Protein AF-A0A8I1WLP0-F1 (afdb_monomer)

Secondary structure (DSSP, 8-state):
--S-EE--HHHHHHHHHHTTTT--EEEEEE-SB-TT---TTSSEEE-TTS-EEE--SSTTS---SSTTT-TTEEEEEES-BTTPPPB-TTS-BGGGSS--

Foldseek 3Di:
DDFFDWDDPVVVVVLCVVCPPFADEEAEEAPLAAFPDDDLLFQWEAGPVRTIGGNDPHQQDFHNQDPPPRGNYGYYYYDDNPVNFDADPVGHTPVVPPPD

Solvent-accessible surface area (backbone atoms only — not comparable to full-atom values): 6002 Å² total; per-residue (Å²): 131,84,94,70,45,75,55,53,72,66,56,51,51,50,40,50,59,74,30,60,87,58,57,81,47,76,47,84,48,61,66,54,32,52,58,88,54,84,63,69,43,23,44,33,35,35,35,87,88,65,54,32,35,46,57,60,96,44,63,80,53,87,41,82,62,40,90,102,52,30,76,44,26,42,29,38,26,36,28,29,53,50,90,66,80,50,64,42,98,86,74,44,60,51,77,71,67,77,81,118

Radius of gyration: 16.15 Å; Cα contacts (8 Å, |Δi|>4): 166; chains: 1; bounding box: 29×30×52 Å

Sequence (100 aa):
MNVRDVVTEEMIRDMAREARGGIRRIFLHWTGGHYGVNETAYHLCIDRDGTVYVNCKSFLSYKPHTYQRNSGAIGIALLCGYDAHCWTPAGRDASLVDVA

Nearest PDB structures (foldseek):
  8t0v-assembly1_B  TM=2.958E-01  e=9.877E-01  Caldanaerobacter subterraneus subsp. tengcongensis

Mean predicted aligned error: 5.61 Å

Structure (mmCIF, N/CA/C/O backbone):
data_AF-A0A8I1WLP0-F1
#
_entry.id   AF-A0A8I1WLP0-F1
#
loop_
_atom_site.group_PDB
_atom_site.id
_atom_site.type_symbol
_atom_site.label_atom_id
_atom_site.label_alt_id
_atom_site.label_comp_id
_atom_site.label_asym_id
_atom_site.label_entity_id
_atom_site.label_seq_id
_atom_site.pdbx_PDB_ins_code
_atom_site.Cartn_x
_atom_site.Cartn_y
_atom_site.Cartn_z
_atom_site.occupancy
_atom_site.B_iso_or_equiv
_atom_site.auth_seq_id
_atom_site.auth_comp_id
_atom_site.auth_asym_id
_atom_site.auth_atom_id
_atom_site.pdbx_PDB_model_num
ATOM 1 N N . MET A 1 1 ? 3.375 14.669 8.490 1.00 44.81 1 MET A N 1
ATOM 2 C CA . MET A 1 1 ? 3.753 13.259 8.729 1.00 44.81 1 MET A CA 1
ATOM 3 C C . MET A 1 1 ? 4.580 12.825 7.537 1.00 44.81 1 MET A C 1
ATOM 5 O O . MET A 1 1 ? 4.103 13.000 6.423 1.00 44.81 1 MET A O 1
ATOM 9 N N . ASN A 1 2 ? 5.826 12.395 7.747 1.00 39.59 2 ASN A N 1
ATOM 10 C CA . ASN A 1 2 ? 6.674 11.908 6.657 1.00 39.59 2 ASN A CA 1
ATOM 11 C C . ASN A 1 2 ? 6.121 10.570 6.136 1.00 39.59 2 ASN A C 1
ATOM 13 O O . ASN A 1 2 ? 5.710 9.718 6.909 1.00 39.59 2 ASN A O 1
ATOM 17 N N . VAL A 1 3 ? 6.074 10.436 4.813 1.00 48.12 3 VAL A N 1
ATOM 18 C CA . VAL A 1 3 ? 5.240 9.509 4.020 1.00 48.12 3 VAL A CA 1
ATOM 19 C C . VAL A 1 3 ? 5.862 8.108 3.842 1.00 48.12 3 VAL A C 1
ATOM 21 O O . VAL A 1 3 ? 5.847 7.569 2.742 1.00 48.12 3 VAL A O 1
ATOM 24 N N . ARG A 1 4 ? 6.475 7.495 4.867 1.00 59.97 4 ARG A N 1
ATOM 25 C CA . ARG A 1 4 ? 7.088 6.149 4.715 1.00 59.97 4 ARG A CA 1
ATOM 26 C C . ARG A 1 4 ? 7.144 5.356 6.025 1.00 59.97 4 ARG A C 1
ATOM 28 O O . ARG A 1 4 ? 8.233 5.086 6.520 1.00 59.97 4 ARG A O 1
ATOM 35 N N . ASP A 1 5 ? 5.995 4.952 6.559 1.00 82.69 5 ASP A N 1
ATOM 36 C CA . ASP A 1 5 ? 5.983 3.990 7.665 1.00 82.69 5 ASP A CA 1
ATOM 37 C C . ASP A 1 5 ? 5.992 2.573 7.075 1.00 82.69 5 ASP A C 1
ATOM 39 O O . ASP A 1 5 ? 5.018 2.122 6.466 1.00 82.69 5 ASP A O 1
ATOM 43 N N . VAL A 1 6 ? 7.137 1.896 7.187 1.00 93.56 6 VAL A N 1
ATOM 44 C CA . VAL A 1 6 ? 7.244 0.464 6.882 1.00 93.56 6 VAL A CA 1
ATOM 45 C C . VAL A 1 6 ? 6.500 -0.306 7.967 1.00 93.56 6 VAL A C 1
ATOM 47 O O . VAL A 1 6 ? 6.668 -0.020 9.153 1.00 93.56 6 VAL A O 1
ATOM 50 N N . VAL A 1 7 ? 5.685 -1.279 7.569 1.00 95.88 7 VAL A N 1
ATOM 51 C CA . VAL A 1 7 ? 4.873 -2.079 8.492 1.00 95.88 7 VAL A CA 1
ATOM 52 C C . VAL A 1 7 ? 5.225 -3.553 8.434 1.00 95.88 7 VAL A C 1
ATOM 54 O O . VAL A 1 7 ? 5.555 -4.098 7.382 1.00 95.88 7 VAL A O 1
ATOM 57 N N . THR A 1 8 ? 5.118 -4.209 9.585 1.00 96.75 8 THR A N 1
ATOM 58 C CA . THR A 1 8 ? 5.220 -5.664 9.690 1.00 96.75 8 THR A CA 1
ATOM 59 C C . THR A 1 8 ? 3.861 -6.318 9.448 1.00 96.75 8 THR A C 1
ATOM 61 O O . THR A 1 8 ? 2.806 -5.685 9.541 1.00 96.75 8 THR A O 1
ATOM 64 N N . GLU A 1 9 ? 3.870 -7.624 9.186 1.00 96.12 9 GLU A N 1
ATOM 65 C CA . GLU A 1 9 ? 2.640 -8.411 9.077 1.00 96.12 9 GLU A CA 1
ATOM 66 C C . GLU A 1 9 ? 1.797 -8.356 10.364 1.00 96.12 9 GLU A C 1
ATOM 68 O O . GLU A 1 9 ? 0.571 -8.278 10.300 1.00 96.12 9 GLU A O 1
ATOM 73 N N . GLU A 1 10 ? 2.436 -8.354 11.538 1.00 97.75 10 GLU A N 1
ATOM 74 C CA . GLU A 1 10 ? 1.752 -8.258 12.832 1.00 97.75 10 GLU A CA 1
ATOM 75 C C . GLU A 1 10 ? 0.973 -6.943 12.965 1.00 97.75 10 GLU A C 1
ATOM 77 O O . GLU A 1 10 ? -0.222 -6.967 13.264 1.00 97.75 10 GLU A O 1
ATOM 82 N N . MET A 1 11 ? 1.593 -5.813 12.613 1.00 97.25 11 MET A N 1
ATOM 83 C CA . MET A 1 11 ? 0.925 -4.507 12.616 1.00 97.25 11 MET A CA 1
ATOM 84 C C . MET A 1 11 ? -0.260 -4.473 11.644 1.00 97.25 11 MET A C 1
ATOM 86 O O . MET A 1 11 ? -1.328 -3.962 11.979 1.00 97.25 11 MET A O 1
ATOM 90 N N .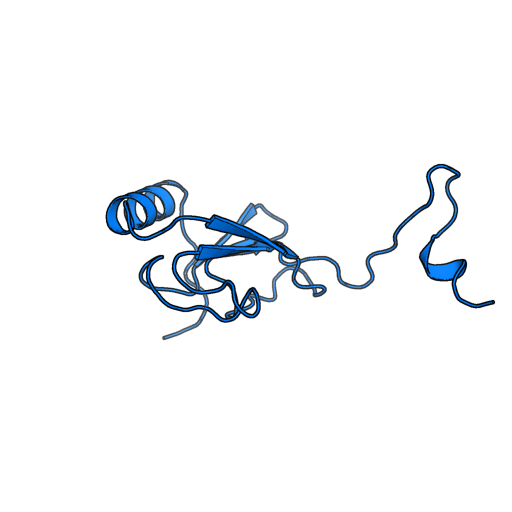 ILE A 1 12 ? -0.110 -5.062 10.451 1.00 97.31 12 ILE A N 1
ATOM 91 C CA . ILE A 1 12 ? -1.211 -5.183 9.482 1.00 97.31 12 ILE A CA 1
ATOM 92 C C . ILE A 1 12 ? -2.365 -6.001 10.077 1.00 97.31 12 ILE A C 1
ATOM 94 O O . ILE A 1 12 ? -3.531 -5.634 9.908 1.00 97.31 12 ILE A O 1
ATOM 98 N N . ARG A 1 13 ? -2.067 -7.095 10.790 1.00 98.00 13 ARG A N 1
ATOM 99 C CA . ARG A 1 13 ? -3.086 -7.918 11.461 1.00 98.00 13 ARG A CA 1
ATOM 100 C C . ARG A 1 13 ? -3.813 -7.138 12.552 1.00 98.00 13 ARG A C 1
ATOM 102 O O . ARG A 1 13 ? -5.028 -7.297 12.671 1.00 98.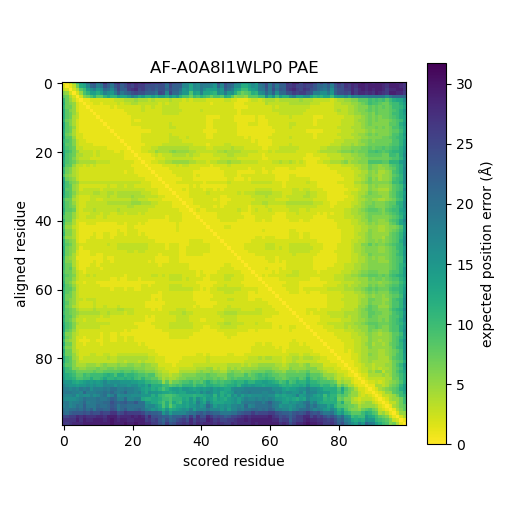00 13 ARG A O 1
ATOM 109 N N . ASP A 1 14 ? -3.120 -6.288 13.299 1.00 98.31 14 ASP A N 1
ATOM 110 C CA . ASP A 1 14 ? -3.740 -5.437 14.319 1.00 98.31 14 ASP A CA 1
ATOM 111 C C . ASP A 1 14 ? -4.645 -4.370 13.703 1.00 98.31 14 ASP A C 1
ATOM 113 O O . ASP A 1 14 ? -5.824 -4.294 14.054 1.00 98.31 14 ASP A O 1
ATOM 117 N N . MET A 1 15 ? -4.175 -3.662 12.674 1.00 97.69 15 MET A N 1
ATOM 118 C CA . MET A 1 15 ? -5.007 -2.714 11.921 1.00 97.69 15 MET A CA 1
ATOM 119 C C . MET A 1 15 ? -6.245 -3.391 11.306 1.00 97.69 15 MET A C 1
ATOM 121 O O . MET A 1 15 ? -7.337 -2.818 11.272 1.00 97.69 15 MET A O 1
ATOM 125 N N . ALA A 1 16 ? -6.103 -4.631 10.825 1.00 97.75 16 ALA A N 1
ATOM 126 C CA . ALA A 1 16 ? -7.216 -5.418 10.300 1.00 97.75 16 ALA A CA 1
ATOM 127 C C . ALA A 1 16 ? -8.211 -5.838 11.394 1.00 97.75 16 ALA A C 1
ATOM 129 O O . ALA A 1 16 ? -9.421 -5.829 11.150 1.00 97.75 16 ALA A O 1
ATOM 130 N N . ARG A 1 17 ? -7.730 -6.181 12.598 1.00 98.44 17 ARG A N 1
ATOM 131 C CA . ARG A 1 17 ? -8.587 -6.463 13.763 1.00 98.44 17 ARG A CA 1
ATOM 132 C C . ARG A 1 17 ? -9.395 -5.233 14.164 1.00 98.44 17 ARG A C 1
ATOM 134 O O . ARG A 1 17 ? -10.597 -5.359 14.385 1.00 98.44 17 ARG A O 1
ATOM 141 N N . GLU A 1 18 ? -8.767 -4.062 14.192 1.00 98.12 18 GLU A N 1
ATOM 142 C CA . GLU A 1 18 ? -9.431 -2.789 14.502 1.00 98.12 18 GLU A CA 1
ATOM 143 C C . GLU A 1 18 ? -10.501 -2.416 13.467 1.00 98.12 18 GLU A C 1
ATOM 145 O O . GLU A 1 18 ? -11.574 -1.933 13.821 1.00 98.12 18 GLU A O 1
ATOM 150 N N . ALA A 1 19 ? -10.245 -2.678 12.183 1.00 97.69 19 ALA A N 1
ATOM 151 C CA . ALA A 1 19 ? -11.171 -2.367 11.093 1.00 97.69 19 ALA A CA 1
A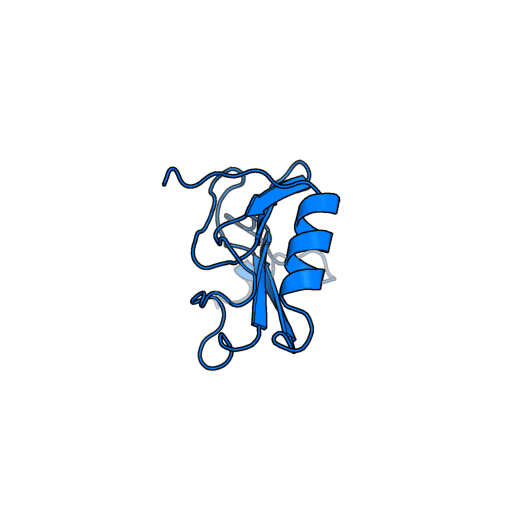TOM 152 C C . ALA A 1 19 ? -12.261 -3.435 10.866 1.00 97.69 19 ALA A C 1
ATOM 154 O O . ALA A 1 19 ? -13.041 -3.346 9.905 1.00 97.69 19 ALA A O 1
ATOM 155 N N . ARG A 1 20 ? -12.322 -4.467 11.718 1.00 96.88 20 ARG A N 1
ATOM 156 C CA . ARG A 1 20 ? -13.249 -5.594 11.573 1.00 96.88 20 ARG A CA 1
ATOM 157 C C . ARG A 1 20 ? -14.697 -5.106 11.468 1.00 96.88 20 ARG A C 1
ATOM 159 O O . ARG A 1 20 ? -15.182 -4.344 12.292 1.00 96.88 20 ARG A O 1
ATOM 166 N N . GLY A 1 21 ? -15.404 -5.591 10.447 1.00 97.00 21 GLY A N 1
ATOM 167 C CA . GLY A 1 21 ? -16.800 -5.232 10.172 1.00 97.00 21 GLY A CA 1
ATOM 168 C C . GLY A 1 21 ? -16.983 -3.958 9.337 1.00 97.00 21 GLY A C 1
ATOM 169 O O . GLY A 1 21 ? -18.042 -3.798 8.733 1.00 97.00 21 GLY A O 1
ATOM 170 N N . GLY A 1 22 ? -15.964 -3.098 9.228 1.00 97.25 22 GLY A N 1
ATOM 171 C CA . GLY A 1 22 ? -16.007 -1.890 8.393 1.00 97.25 22 GLY A CA 1
ATOM 172 C C . GLY A 1 22 ? -15.491 -2.084 6.963 1.00 97.25 22 GLY A C 1
ATOM 173 O O . GLY A 1 22 ? -15.838 -1.308 6.072 1.00 97.25 22 GLY A O 1
ATOM 174 N N . ILE A 1 23 ? -14.704 -3.135 6.715 1.00 98.00 23 ILE A N 1
ATOM 175 C CA . ILE A 1 23 ? -14.141 -3.454 5.396 1.00 98.00 23 ILE A CA 1
ATOM 176 C C . ILE A 1 23 ? -14.846 -4.656 4.780 1.00 98.00 23 ILE A C 1
ATOM 178 O O . ILE A 1 23 ? -15.027 -5.690 5.420 1.00 98.00 23 ILE A O 1
ATOM 182 N N . ARG A 1 24 ? -15.237 -4.514 3.511 1.00 97.06 24 ARG A N 1
ATOM 183 C CA . ARG A 1 24 ? -15.973 -5.533 2.746 1.00 97.06 24 ARG A CA 1
ATOM 184 C C . ARG A 1 24 ? -15.221 -6.020 1.511 1.00 97.06 24 ARG A C 1
ATOM 186 O O . ARG A 1 24 ? -15.641 -7.001 0.904 1.00 97.06 24 ARG A O 1
ATOM 193 N N . ARG A 1 25 ? -14.181 -5.296 1.084 1.00 97.56 25 ARG A N 1
ATOM 194 C CA . ARG A 1 25 ? -13.476 -5.514 -0.186 1.00 97.56 25 ARG A CA 1
ATOM 195 C C . ARG A 1 25 ? -11.997 -5.170 -0.062 1.00 97.56 25 ARG A C 1
ATOM 197 O O . ARG A 1 25 ? -11.631 -4.247 0.662 1.00 97.56 25 ARG A O 1
ATOM 204 N N . ILE A 1 26 ? -11.184 -5.873 -0.838 1.00 98.12 26 ILE A N 1
ATOM 205 C CA . ILE A 1 26 ? -9.785 -5.538 -1.097 1.00 98.12 26 ILE A CA 1
ATOM 206 C C . ILE A 1 26 ? -9.648 -5.376 -2.610 1.00 98.12 26 ILE A C 1
ATOM 208 O O . ILE A 1 26 ? -10.080 -6.254 -3.357 1.00 98.12 26 ILE A O 1
ATOM 212 N N . PHE A 1 27 ? -9.086 -4.256 -3.056 1.00 98.62 27 PHE A N 1
ATOM 213 C CA . PHE A 1 27 ? -8.750 -4.013 -4.456 1.00 98.62 27 PHE A CA 1
ATOM 214 C C . PHE A 1 27 ? -7.239 -4.088 -4.629 1.00 98.62 27 PHE A C 1
ATOM 216 O O . PHE A 1 27 ? -6.490 -3.445 -3.890 1.00 98.62 27 PHE A O 1
ATOM 223 N N . LEU A 1 28 ? -6.810 -4.892 -5.598 1.00 98.56 28 LEU A N 1
ATOM 224 C CA . LEU A 1 28 ? -5.407 -5.074 -5.941 1.00 98.56 28 LEU A CA 1
ATOM 225 C C . LEU A 1 28 ? -5.058 -4.204 -7.145 1.00 98.56 28 LEU A C 1
ATOM 227 O O . LEU A 1 28 ? -5.827 -4.126 -8.104 1.00 98.56 28 LEU A O 1
ATOM 231 N N . HIS A 1 29 ? -3.897 -3.567 -7.077 1.00 98.38 29 HIS A N 1
ATOM 232 C CA . HIS A 1 29 ? -3.387 -2.636 -8.072 1.00 98.38 29 HIS A CA 1
ATOM 233 C C . HIS A 1 29 ? -1.889 -2.869 -8.307 1.00 98.38 29 HIS A C 1
ATOM 235 O O . HIS A 1 29 ? -1.199 -3.505 -7.508 1.00 98.38 29 HIS A O 1
ATOM 241 N N . TRP A 1 30 ? -1.369 -2.282 -9.376 1.00 97.12 30 TRP A N 1
ATOM 242 C CA . TRP A 1 30 ? 0.038 -1.909 -9.487 1.00 97.12 30 TRP A CA 1
ATOM 243 C C . TRP A 1 30 ? 0.103 -0.412 -9.816 1.00 97.12 30 TRP A C 1
ATOM 245 O O . TRP A 1 30 ? -0.881 0.155 -10.298 1.00 97.12 30 TRP A O 1
ATOM 255 N N . THR A 1 31 ? 1.217 0.253 -9.517 1.00 97.19 31 THR A N 1
ATOM 256 C CA . THR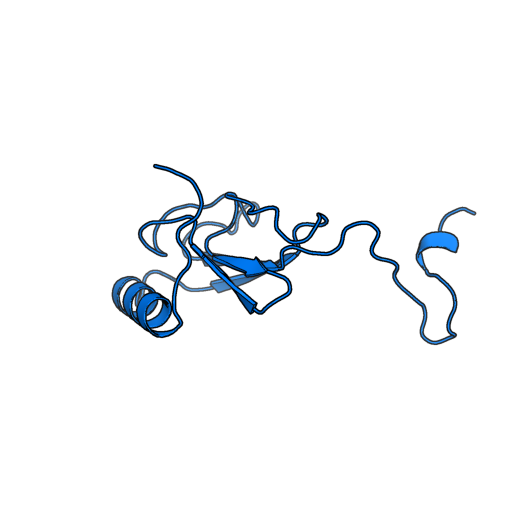 A 1 31 ? 1.324 1.715 -9.682 1.00 97.19 31 THR A CA 1
ATOM 257 C C . THR A 1 31 ? 1.546 2.164 -11.124 1.00 97.19 31 THR A C 1
ATOM 259 O O . THR A 1 31 ? 1.312 3.327 -11.435 1.00 97.19 31 THR A O 1
ATOM 262 N N . GLY A 1 32 ? 2.019 1.272 -11.996 1.00 96.00 32 GLY A N 1
ATOM 263 C CA . GLY A 1 32 ? 2.503 1.628 -13.335 1.00 96.00 32 GLY A CA 1
ATOM 264 C C . GLY A 1 32 ? 3.810 2.423 -13.282 1.00 96.00 32 GLY A C 1
ATOM 265 O O . GLY A 1 32 ? 4.200 3.043 -14.264 1.00 96.00 32 GLY A O 1
ATOM 266 N N . GLY A 1 33 ? 4.463 2.438 -12.117 1.00 95.06 33 GLY A N 1
ATOM 267 C CA . GLY A 1 33 ? 5.656 3.219 -11.832 1.00 95.06 33 GLY A CA 1
ATOM 268 C C . GLY A 1 33 ? 6.846 2.346 -11.454 1.00 95.06 33 GLY A C 1
ATOM 269 O O . GLY A 1 33 ? 6.834 1.118 -11.583 1.00 95.06 33 GLY A O 1
ATOM 270 N N . HIS A 1 34 ? 7.911 3.004 -11.008 1.00 96.00 34 HIS A N 1
ATOM 271 C CA . HIS A 1 34 ? 9.125 2.336 -10.560 1.00 96.00 34 HIS A CA 1
ATOM 272 C C . HIS A 1 34 ? 8.982 1.797 -9.130 1.00 96.00 34 HIS A C 1
ATOM 274 O O . HIS A 1 34 ? 8.261 2.358 -8.303 1.00 96.00 34 HIS A O 1
ATOM 280 N N . TYR A 1 35 ? 9.758 0.756 -8.830 1.00 96.62 35 TYR A N 1
ATOM 281 C CA . TYR A 1 35 ? 10.061 0.342 -7.459 1.00 96.62 35 TYR A CA 1
ATOM 282 C C . TYR A 1 35 ? 10.622 1.517 -6.637 1.00 96.62 35 TYR A C 1
ATOM 284 O O . TYR A 1 35 ? 11.222 2.441 -7.194 1.00 96.62 35 TYR A O 1
ATOM 292 N N . GLY A 1 36 ? 10.427 1.504 -5.317 1.00 94.44 36 GLY A N 1
ATOM 293 C CA . GLY A 1 36 ? 10.870 2.577 -4.413 1.00 94.44 36 GLY A CA 1
ATOM 294 C C . GLY A 1 36 ? 10.017 3.854 -4.420 1.00 94.44 36 GLY A C 1
ATOM 295 O O . GLY A 1 36 ? 10.235 4.746 -3.591 1.00 94.44 36 GLY A O 1
ATOM 296 N N . VAL A 1 37 ? 9.029 3.970 -5.316 1.00 94.44 37 VAL A N 1
ATOM 297 C CA . VAL A 1 37 ? 8.145 5.143 -5.414 1.00 94.44 37 VAL A CA 1
ATOM 298 C C . VAL A 1 37 ? 6.811 4.855 -4.723 1.00 94.44 37 VAL A C 1
ATOM 300 O O . VAL A 1 37 ? 5.875 4.354 -5.336 1.00 94.44 37 VAL A O 1
ATOM 303 N N . ASN A 1 38 ? 6.732 5.154 -3.422 1.00 93.94 38 ASN A N 1
ATOM 304 C CA . ASN A 1 38 ? 5.511 4.973 -2.627 1.00 93.94 38 ASN A CA 1
ATOM 305 C C . ASN A 1 38 ? 4.354 5.856 -3.138 1.00 93.94 38 ASN A C 1
ATOM 307 O O . ASN A 1 38 ? 4.550 7.049 -3.365 1.00 93.94 38 ASN A O 1
ATOM 311 N N . GLU A 1 39 ? 3.144 5.291 -3.225 1.00 95.44 39 GLU A N 1
ATOM 312 C CA . GLU A 1 39 ? 1.969 5.945 -3.808 1.00 95.44 39 GLU A CA 1
ATOM 313 C C . GLU A 1 39 ? 0.821 6.065 -2.792 1.00 95.44 39 GLU A C 1
ATOM 315 O O . GLU A 1 39 ? 0.169 5.095 -2.396 1.00 95.44 39 GLU A O 1
ATOM 320 N N . THR A 1 40 ? 0.549 7.294 -2.351 1.00 96.00 40 THR A N 1
ATOM 321 C CA . THR A 1 40 ? -0.325 7.542 -1.188 1.00 96.00 40 THR A CA 1
ATOM 322 C C . THR A 1 40 ? -1.819 7.379 -1.465 1.00 96.00 40 THR A C 1
ATOM 324 O O . THR A 1 40 ? -2.615 7.425 -0.519 1.00 96.00 40 THR A O 1
ATOM 327 N N . ALA A 1 41 ? -2.209 7.171 -2.726 1.00 97.25 41 ALA A N 1
ATOM 328 C CA . ALA A 1 41 ? -3.583 6.870 -3.119 1.00 97.25 41 ALA A CA 1
ATOM 329 C C . ALA A 1 41 ? -4.068 5.495 -2.622 1.00 97.25 41 ALA A C 1
ATOM 331 O O . ALA A 1 41 ? -5.276 5.267 -2.566 1.00 97.25 41 ALA A O 1
ATOM 332 N N . TYR A 1 42 ? -3.155 4.603 -2.223 1.00 98.25 42 TYR A N 1
ATOM 333 C CA . TYR A 1 42 ? -3.451 3.268 -1.696 1.00 98.25 42 TYR A CA 1
ATOM 334 C C . TYR A 1 42 ? -3.311 3.217 -0.169 1.00 98.25 42 TYR A C 1
ATOM 336 O O . TYR A 1 42 ? -2.746 4.119 0.450 1.00 98.25 42 TYR A O 1
ATOM 344 N N . HIS A 1 43 ? -3.850 2.174 0.463 1.00 98.25 43 HIS A N 1
ATOM 345 C CA . HIS A 1 43 ? -3.667 1.942 1.901 1.00 98.25 43 HIS A CA 1
ATOM 346 C C . HIS A 1 43 ? -2.315 1.293 2.185 1.00 98.25 43 HIS A C 1
ATOM 348 O O . HIS A 1 43 ? -1.622 1.717 3.110 1.00 98.25 43 HIS A O 1
ATOM 354 N N . LEU A 1 44 ? -1.971 0.284 1.378 1.00 98.25 44 LEU A N 1
ATOM 355 C CA . LEU A 1 44 ? -0.721 -0.460 1.443 1.00 98.25 44 LEU A CA 1
ATOM 356 C C . LEU A 1 44 ? -0.029 -0.436 0.080 1.00 98.25 44 LEU A C 1
ATOM 358 O O . LEU A 1 44 ? -0.682 -0.609 -0.953 1.00 98.25 44 LEU A O 1
ATOM 362 N N . CYS A 1 45 ? 1.289 -0.276 0.095 1.00 98.31 45 CYS A N 1
ATOM 363 C CA . CYS A 1 45 ? 2.144 -0.411 -1.077 1.00 98.31 45 CYS A CA 1
ATOM 364 C C . CYS A 1 45 ? 3.224 -1.458 -0.805 1.00 98.31 45 CYS A C 1
ATOM 366 O O . CYS A 1 45 ? 3.870 -1.391 0.234 1.00 98.31 45 CYS A O 1
ATOM 368 N N . ILE A 1 46 ? 3.416 -2.408 -1.718 1.00 98.31 46 ILE A N 1
ATOM 369 C CA . ILE A 1 46 ? 4.416 -3.478 -1.601 1.00 98.31 46 ILE A CA 1
ATOM 370 C C . ILE A 1 46 ? 5.518 -3.225 -2.629 1.00 98.31 46 ILE A C 1
ATOM 372 O O . ILE A 1 46 ? 5.229 -3.095 -3.822 1.00 98.31 46 ILE A O 1
ATOM 376 N N . ASP A 1 47 ? 6.761 -3.142 -2.169 1.00 97.62 47 ASP A N 1
ATOM 377 C CA . ASP A 1 47 ? 7.931 -2.893 -3.012 1.00 97.62 47 ASP A CA 1
ATOM 378 C C . ASP A 1 47 ? 8.598 -4.188 -3.506 1.00 97.62 47 ASP A C 1
ATOM 380 O O . ASP A 1 47 ? 8.197 -5.302 -3.160 1.00 97.62 47 ASP A O 1
ATOM 384 N N . ARG A 1 48 ? 9.640 -4.036 -4.330 1.00 96.88 48 ARG A N 1
ATOM 385 C CA . ARG A 1 48 ? 10.388 -5.112 -4.996 1.00 96.88 48 ARG A CA 1
ATOM 386 C C . ARG A 1 48 ? 10.862 -6.218 -4.062 1.00 96.88 48 ARG A C 1
ATOM 388 O O . ARG A 1 48 ? 10.895 -7.381 -4.454 1.00 96.88 48 ARG A O 1
ATOM 395 N N . ASP A 1 49 ? 11.312 -5.834 -2.876 1.00 97.12 49 ASP A N 1
ATOM 396 C CA . ASP A 1 49 ? 11.906 -6.715 -1.871 1.00 97.12 49 ASP A CA 1
ATOM 397 C C . ASP A 1 49 ? 10.875 -7.253 -0.867 1.00 97.12 49 ASP A 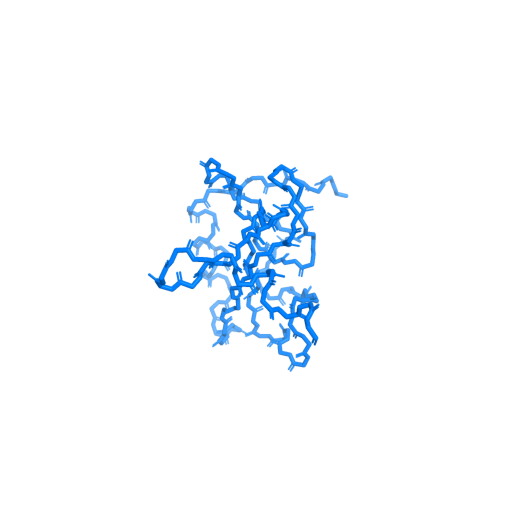C 1
ATOM 399 O O . ASP A 1 49 ? 11.237 -7.956 0.073 1.00 97.12 49 ASP A O 1
ATOM 403 N N . GLY A 1 50 ? 9.590 -6.946 -1.072 1.00 96.69 50 GLY A N 1
ATOM 404 C CA . GLY A 1 50 ? 8.510 -7.305 -0.159 1.00 96.69 50 GLY A CA 1
ATOM 405 C C . GLY A 1 50 ? 8.300 -6.309 0.981 1.00 96.69 50 GLY A C 1
ATOM 406 O O . GLY A 1 50 ? 7.392 -6.522 1.785 1.00 96.69 50 GLY A O 1
ATOM 407 N N . THR A 1 51 ? 9.072 -5.218 1.052 1.00 97.00 51 THR A N 1
ATOM 408 C CA . THR A 1 51 ? 8.813 -4.125 1.999 1.00 97.00 51 THR A CA 1
ATOM 409 C C . THR A 1 51 ? 7.400 -3.584 1.796 1.00 97.00 51 THR A C 1
ATOM 411 O O . THR A 1 51 ? 7.005 -3.261 0.675 1.00 97.00 51 THR A O 1
ATOM 414 N N . VAL A 1 52 ? 6.636 -3.464 2.884 1.00 97.81 52 VAL A N 1
ATOM 415 C CA . VAL A 1 52 ? 5.269 -2.935 2.852 1.00 97.81 52 VAL A CA 1
ATOM 416 C C . VAL A 1 52 ? 5.229 -1.560 3.502 1.00 97.81 52 VAL A C 1
ATOM 418 O O . VAL A 1 52 ? 5.570 -1.408 4.673 1.00 97.81 52 VAL A O 1
ATOM 421 N N . TYR A 1 53 ? 4.767 -0.565 2.754 1.00 97.06 53 TYR A N 1
ATOM 422 C CA . TYR A 1 53 ? 4.485 0.778 3.246 1.00 97.06 53 TYR A CA 1
ATOM 423 C C . TYR A 1 53 ? 3.008 0.913 3.597 1.00 97.06 53 TYR A C 1
ATOM 425 O O . TYR A 1 53 ? 2.143 0.513 2.811 1.00 97.06 53 TYR A O 1
ATOM 433 N N . VAL A 1 54 ? 2.714 1.536 4.737 1.00 97.38 54 VAL A N 1
ATOM 434 C CA . VAL A 1 54 ? 1.356 1.950 5.097 1.00 97.38 54 VAL A CA 1
ATOM 435 C C . VAL A 1 54 ? 1.184 3.447 4.879 1.00 97.38 54 VAL A C 1
ATOM 437 O O . VAL A 1 54 ? 2.012 4.265 5.271 1.00 97.38 54 VAL A O 1
ATOM 440 N N . ASN A 1 55 ? 0.072 3.820 4.253 1.00 96.62 55 ASN A N 1
ATOM 441 C CA . ASN A 1 55 ? -0.234 5.209 3.909 1.00 96.62 55 ASN A CA 1
ATOM 442 C C . ASN A 1 55 ? -1.446 5.749 4.687 1.00 96.62 55 ASN A C 1
ATOM 444 O O . ASN A 1 55 ? -2.022 6.775 4.319 1.00 96.62 55 ASN A O 1
ATOM 448 N N . CYS A 1 56 ? -1.869 5.064 5.751 1.00 95.19 56 CYS A N 1
ATOM 449 C CA . CYS A 1 56 ? -3.011 5.429 6.587 1.00 95.19 56 CYS A CA 1
ATOM 450 C C . CYS A 1 56 ? -2.775 5.027 8.050 1.00 95.19 56 CYS A C 1
ATOM 452 O O . CYS A 1 56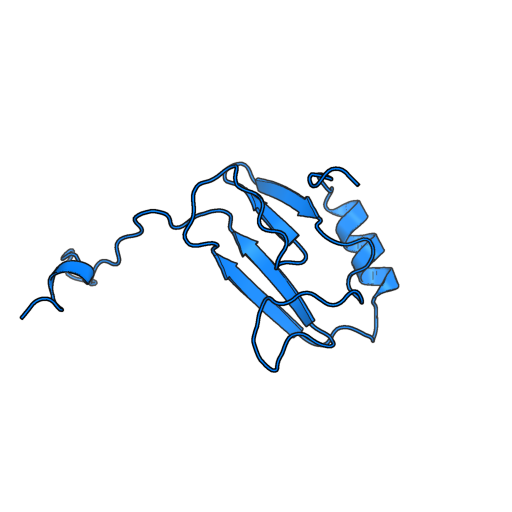 ? -1.973 4.146 8.331 1.00 95.19 56 CYS A O 1
ATOM 454 N N . LYS A 1 57 ? -3.501 5.652 8.983 1.00 93.69 57 LYS A N 1
ATOM 455 C CA . LYS A 1 57 ? -3.460 5.270 10.408 1.00 93.69 57 LYS A CA 1
ATOM 456 C C . LYS A 1 57 ? -4.421 4.134 10.759 1.00 93.69 57 LYS A C 1
ATOM 458 O O . LYS A 1 57 ? -4.284 3.514 11.798 1.00 93.69 57 LYS A O 1
ATOM 463 N N . SER A 1 58 ? -5.430 3.915 9.922 1.00 96.25 58 SER A N 1
ATOM 464 C CA . SER A 1 58 ? -6.470 2.904 10.099 1.00 96.25 58 SER A CA 1
ATOM 465 C C . SER A 1 58 ? -6.986 2.499 8.727 1.00 96.25 58 SER A C 1
ATOM 467 O O . SER A 1 58 ? -7.165 3.369 7.868 1.00 96.25 58 SER A O 1
ATOM 469 N N . PHE A 1 59 ? -7.299 1.217 8.537 1.00 97.88 59 PHE A N 1
ATOM 470 C CA . PHE A 1 59 ? -7.907 0.730 7.298 1.00 97.88 59 PHE A CA 1
ATOM 471 C C . PHE A 1 59 ? -9.326 1.249 7.049 1.00 97.88 59 PHE A C 1
ATOM 473 O O . PHE A 1 59 ? -9.821 1.113 5.940 1.00 97.88 59 PHE A O 1
ATOM 480 N N . LEU A 1 60 ? -9.967 1.892 8.030 1.00 97.31 60 LEU A N 1
ATOM 481 C CA . LEU A 1 60 ? -11.241 2.592 7.826 1.00 97.31 60 LEU A CA 1
ATOM 482 C C . LEU A 1 60 ? -11.068 3.978 7.172 1.00 97.31 60 LEU A C 1
ATOM 484 O O . LEU A 1 60 ? -12.060 4.627 6.837 1.00 97.31 60 LEU A O 1
ATOM 488 N N . SER A 1 6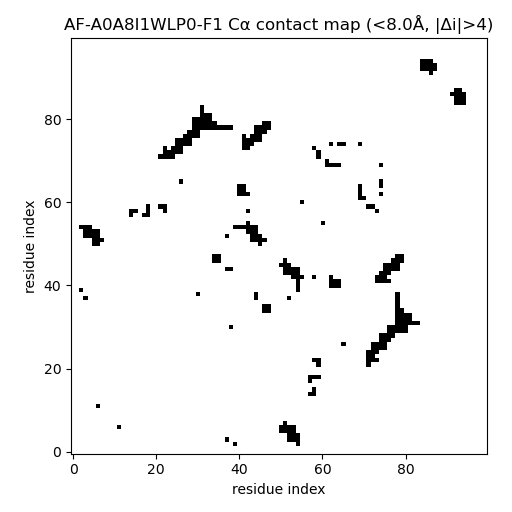1 ? -9.828 4.453 7.012 1.00 96.50 61 SER A N 1
ATOM 489 C CA . SER A 1 61 ? -9.538 5.760 6.412 1.00 96.50 61 SER A CA 1
ATOM 490 C C . SER A 1 61 ? -9.821 5.745 4.913 1.00 96.50 61 SER A C 1
ATOM 492 O O . SER A 1 61 ? -9.443 4.817 4.216 1.00 96.50 61 SER A O 1
ATOM 494 N N . TYR A 1 62 ? -10.415 6.809 4.376 1.00 96.81 62 TYR A N 1
ATOM 495 C CA . TYR A 1 62 ? -10.639 6.906 2.934 1.00 96.81 62 TYR A CA 1
ATOM 496 C C . TYR A 1 62 ? -9.323 7.028 2.145 1.00 96.81 62 TYR A C 1
ATOM 498 O O . TYR A 1 62 ? -8.434 7.805 2.510 1.00 96.81 62 TYR A O 1
ATOM 506 N N . LYS A 1 63 ? -9.250 6.329 1.005 1.00 97.88 63 LYS A N 1
ATOM 507 C CA . LYS A 1 63 ? -8.173 6.424 0.012 1.00 97.88 63 LYS A CA 1
ATOM 508 C C . LYS A 1 63 ? -8.732 6.371 -1.420 1.00 97.88 63 LYS A C 1
ATOM 510 O O . LYS A 1 63 ? -9.633 5.574 -1.673 1.00 97.88 63 LYS A O 1
ATOM 515 N N . PRO A 1 64 ? -8.244 7.197 -2.364 1.00 97.75 64 PRO A N 1
ATOM 516 C CA . PRO A 1 64 ? -8.812 7.307 -3.711 1.00 97.75 64 PRO A CA 1
ATOM 517 C C . PRO A 1 64 ? -8.235 6.277 -4.712 1.00 97.75 64 PRO A C 1
ATOM 519 O O . PRO A 1 64 ? -7.725 6.665 -5.756 1.00 97.75 64 PRO A O 1
ATOM 522 N N . HIS A 1 65 ? -8.316 4.973 -4.426 1.00 97.88 65 HIS A N 1
ATOM 523 C CA . HIS A 1 65 ? -7.693 3.918 -5.255 1.00 97.88 65 HIS A CA 1
ATOM 524 C C . HIS A 1 65 ? -8.611 3.301 -6.329 1.00 97.88 65 HIS A C 1
ATOM 526 O O . HIS A 1 65 ? -8.142 2.764 -7.329 1.00 97.88 65 HIS A O 1
ATOM 532 N N . THR A 1 66 ? -9.932 3.336 -6.146 1.00 98.06 66 THR A N 1
ATOM 533 C CA . THR A 1 66 ? -10.915 2.726 -7.055 1.00 98.06 66 THR A CA 1
ATOM 534 C C . THR A 1 66 ? -12.197 3.554 -7.106 1.00 98.06 66 THR A C 1
ATOM 536 O O . THR A 1 66 ? -13.035 3.514 -6.199 1.00 98.06 66 THR A O 1
ATOM 539 N N . TYR A 1 67 ? -12.383 4.292 -8.202 1.00 97.25 67 TYR A N 1
ATOM 540 C CA . TYR A 1 67 ? -13.548 5.155 -8.409 1.00 97.25 67 TYR A CA 1
ATOM 541 C C . TYR A 1 67 ? -14.877 4.431 -8.112 1.00 97.25 67 TYR A C 1
ATOM 543 O O . TYR A 1 67 ? -15.074 3.273 -8.485 1.00 97.25 67 TYR A O 1
ATOM 551 N N . GLN A 1 68 ? -15.764 5.113 -7.375 1.00 97.19 68 GLN A N 1
ATOM 552 C CA . GLN A 1 68 ? -17.055 4.611 -6.867 1.00 97.19 68 GLN A CA 1
ATOM 553 C C . GLN A 1 68 ? -16.993 3.381 -5.938 1.00 97.19 68 GLN A C 1
ATOM 555 O O . GLN A 1 68 ? -18.031 2.830 -5.567 1.00 97.19 68 GLN A O 1
ATOM 560 N N . ARG A 1 69 ? -15.802 2.926 -5.531 1.00 97.75 69 ARG A N 1
ATOM 561 C CA . ARG A 1 69 ? -15.631 1.704 -4.721 1.00 97.75 69 ARG A CA 1
ATOM 562 C C . ARG A 1 69 ? -14.647 1.853 -3.554 1.00 97.75 69 ARG A C 1
ATOM 564 O O . ARG A 1 69 ? -14.369 0.866 -2.885 1.00 97.75 69 ARG A O 1
ATOM 571 N N . ASN A 1 70 ? -14.195 3.076 -3.278 1.00 97.81 70 ASN A N 1
ATOM 572 C CA . ASN A 1 70 ? -13.230 3.407 -2.221 1.00 97.81 70 ASN A CA 1
ATOM 573 C C . ASN A 1 70 ? -13.742 3.136 -0.795 1.00 97.81 70 ASN A C 1
ATOM 575 O O . ASN A 1 70 ? -12.998 2.662 0.054 1.00 97.81 70 ASN A O 1
ATOM 579 N N . SER A 1 71 ? -15.012 3.439 -0.501 1.00 95.94 71 SER A N 1
ATOM 580 C CA . SER A 1 71 ? -15.543 3.302 0.862 1.00 95.94 71 SER A CA 1
ATOM 581 C C . SER A 1 71 ? -15.746 1.837 1.262 1.00 95.94 71 SER A C 1
ATOM 583 O O . SER A 1 71 ? -16.261 1.021 0.483 1.00 95.94 71 SER A O 1
ATOM 585 N N . GLY A 1 72 ? -15.377 1.516 2.507 1.00 97.38 72 GLY A N 1
ATOM 586 C CA . GLY A 1 72 ? -15.439 0.154 3.048 1.00 97.38 72 GLY A CA 1
ATOM 587 C C . GLY A 1 72 ? -14.527 -0.824 2.303 1.00 97.38 72 GLY A C 1
ATOM 588 O O . GLY A 1 72 ? -14.868 -2.005 2.166 1.00 97.38 72 GLY A O 1
ATOM 589 N N . ALA A 1 73 ? -13.417 -0.327 1.754 1.00 98.12 73 ALA A N 1
ATOM 590 C CA . ALA A 1 73 ? -12.470 -1.100 0.972 1.00 98.12 73 ALA A CA 1
ATOM 591 C C . ALA A 1 73 ? -11.025 -0.716 1.301 1.00 98.12 73 ALA A C 1
ATOM 593 O O . ALA A 1 73 ? -10.745 0.426 1.649 1.00 98.12 73 ALA A O 1
ATOM 594 N N . ILE A 1 74 ? -10.122 -1.681 1.147 1.00 98.50 74 ILE A N 1
ATOM 595 C CA . ILE A 1 74 ? -8.675 -1.469 1.223 1.00 98.50 74 ILE A CA 1
ATOM 596 C C . ILE A 1 74 ? -8.114 -1.555 -0.196 1.00 98.50 74 ILE A C 1
ATOM 598 O O . ILE A 1 74 ? -8.412 -2.492 -0.934 1.00 98.50 74 ILE A O 1
ATOM 602 N N . GLY A 1 75 ? -7.287 -0.586 -0.567 1.00 98.50 75 GLY A N 1
ATOM 603 C CA . GLY A 1 75 ? -6.504 -0.592 -1.801 1.00 98.50 75 GLY A CA 1
ATOM 604 C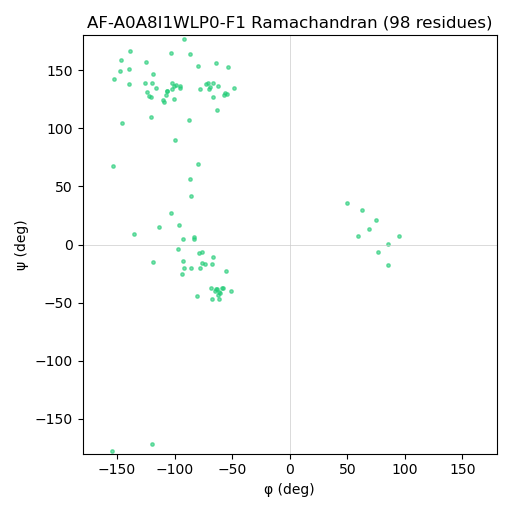 C . GLY A 1 75 ? -5.068 -1.005 -1.508 1.00 98.50 75 GLY A C 1
ATOM 605 O O . GLY A 1 75 ? -4.425 -0.374 -0.665 1.00 98.50 75 GLY A O 1
ATOM 606 N N . ILE A 1 76 ? -4.581 -2.035 -2.194 1.00 98.69 76 ILE A N 1
ATOM 607 C CA . ILE A 1 76 ? -3.209 -2.542 -2.081 1.00 98.69 76 ILE A CA 1
ATOM 608 C C . ILE A 1 76 ? -2.559 -2.447 -3.457 1.00 98.69 76 ILE A C 1
ATOM 610 O O . ILE A 1 76 ? -3.119 -2.966 -4.423 1.00 98.69 76 ILE A O 1
ATOM 614 N N . ALA A 1 77 ? -1.395 -1.808 -3.552 1.00 98.50 77 ALA A N 1
ATOM 615 C CA . ALA A 1 77 ? -0.664 -1.676 -4.808 1.00 98.50 77 ALA A CA 1
ATOM 616 C C . ALA A 1 77 ? 0.729 -2.305 -4.744 1.00 98.50 77 ALA A C 1
ATOM 618 O O . ALA A 1 77 ? 1.452 -2.120 -3.768 1.00 98.50 77 ALA A O 1
ATOM 619 N N . LEU A 1 78 ? 1.133 -2.985 -5.815 1.00 98.56 78 LEU A N 1
ATOM 620 C CA . LEU A 1 78 ? 2.545 -3.264 -6.076 1.00 98.56 78 LEU A CA 1
ATOM 621 C C . LEU A 1 78 ? 3.216 -2.007 -6.650 1.00 98.56 78 LEU A C 1
ATOM 623 O O . LEU A 1 78 ? 2.673 -1.385 -7.568 1.00 98.56 78 LEU A O 1
ATOM 627 N N . LEU A 1 79 ? 4.393 -1.640 -6.141 1.00 97.81 79 LEU A N 1
ATOM 628 C CA . LEU A 1 79 ? 5.195 -0.524 -6.656 1.00 97.81 79 LEU A CA 1
ATOM 629 C C . LEU A 1 79 ? 5.973 -0.958 -7.900 1.00 97.81 79 LEU A C 1
ATOM 631 O O . LEU A 1 79 ? 7.182 -1.142 -7.858 1.00 97.81 79 LEU A O 1
ATOM 635 N N . CYS A 1 80 ? 5.274 -1.209 -9.001 1.00 97.31 80 CYS A N 1
ATOM 636 C CA . CYS A 1 80 ? 5.884 -1.756 -10.204 1.00 97.31 80 CYS A CA 1
ATOM 637 C C . CYS A 1 80 ? 5.108 -1.392 -11.472 1.00 97.31 80 CYS A C 1
ATOM 639 O O . CYS A 1 80 ? 4.080 -0.709 -11.440 1.00 97.31 80 CYS A O 1
ATOM 641 N N . GLY A 1 81 ? 5.597 -1.916 -12.596 1.00 94.38 81 GLY A N 1
ATOM 642 C CA . GLY A 1 81 ? 4.915 -1.865 -13.882 1.00 94.38 81 GLY A CA 1
ATOM 643 C C . GLY A 1 81 ? 5.338 -0.710 -14.784 1.00 94.38 81 GLY A C 1
ATOM 644 O O . GLY A 1 81 ? 4.722 -0.535 -15.829 1.00 94.38 81 GLY A O 1
ATOM 645 N N . TYR A 1 82 ? 6.370 0.053 -14.410 1.00 95.19 82 TYR A N 1
ATOM 646 C CA . TYR A 1 82 ? 7.040 0.950 -15.350 1.00 95.19 82 TYR A CA 1
ATOM 647 C C . TYR A 1 82 ? 7.551 0.159 -16.560 1.00 95.19 82 TYR A C 1
ATOM 649 O O . TYR A 1 82 ? 8.209 -0.868 -16.375 1.00 95.19 82 TYR A O 1
ATOM 657 N N . ASP A 1 83 ? 7.219 0.624 -17.767 1.00 92.06 83 ASP A N 1
ATOM 658 C CA . ASP A 1 83 ? 7.516 -0.033 -19.048 1.00 92.06 83 ASP A CA 1
ATOM 659 C C . ASP A 1 83 ? 7.123 -1.524 -19.086 1.00 92.06 83 ASP A C 1
ATOM 661 O O . ASP A 1 83 ? 7.818 -2.365 -19.653 1.00 92.06 83 ASP A O 1
ATOM 665 N N . ALA A 1 84 ? 6.014 -1.900 -18.440 1.00 89.00 84 ALA A N 1
ATOM 666 C CA . ALA A 1 84 ? 5.538 -3.277 -18.497 1.00 89.00 84 ALA A CA 1
ATOM 667 C C . ALA A 1 84 ? 5.074 -3.650 -19.915 1.00 89.00 84 ALA A C 1
ATOM 669 O O . ALA A 1 84 ? 4.192 -3.007 -20.482 1.00 89.00 84 ALA A O 1
ATOM 670 N N . HIS A 1 85 ? 5.606 -4.755 -20.441 1.00 86.12 85 HIS A N 1
ATOM 671 C CA . HIS A 1 85 ? 5.185 -5.342 -21.711 1.00 86.12 85 HIS A CA 1
ATOM 672 C C . HIS A 1 85 ? 4.260 -6.534 -21.474 1.00 86.12 85 HIS A C 1
ATOM 674 O O . HIS A 1 85 ? 4.532 -7.403 -20.640 1.00 86.12 85 HIS A O 1
ATOM 680 N N . CYS A 1 86 ? 3.180 -6.602 -22.247 1.00 83.31 86 CYS A N 1
ATOM 681 C CA . CYS A 1 86 ? 2.330 -7.781 -22.305 1.00 83.31 86 CYS A CA 1
ATOM 682 C C . CYS A 1 86 ? 2.772 -8.637 -23.489 1.00 83.31 86 CYS A C 1
ATOM 684 O O . CYS A 1 86 ? 2.982 -8.115 -24.577 1.00 83.31 86 CYS A O 1
ATOM 686 N N . TRP A 1 87 ? 2.899 -9.945 -23.300 1.00 82.50 87 TRP A N 1
ATOM 687 C CA . TRP A 1 87 ? 3.282 -10.863 -24.368 1.00 82.50 87 TRP A CA 1
ATOM 688 C C . TRP A 1 87 ? 2.137 -11.827 -24.646 1.00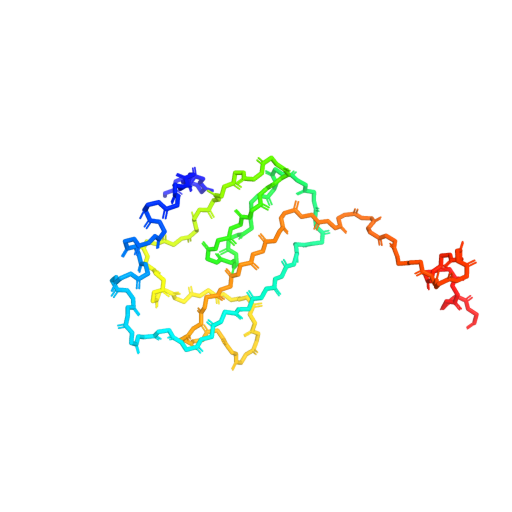 82.50 87 TRP A C 1
ATOM 690 O O . TRP A 1 87 ? 1.530 -12.388 -23.734 1.00 82.50 87 TRP A O 1
ATOM 700 N N . THR A 1 88 ? 1.846 -12.033 -25.924 1.00 85.06 88 THR A N 1
ATOM 701 C CA . THR A 1 88 ? 0.925 -13.081 -26.366 1.00 85.06 88 THR A CA 1
ATOM 702 C C . THR A 1 88 ? 1.487 -14.466 -26.016 1.00 85.06 88 THR A C 1
ATOM 704 O O . THR A 1 88 ? 2.709 -14.632 -25.953 1.00 85.06 88 THR A O 1
ATOM 707 N N . PRO A 1 89 ? 0.638 -15.505 -25.887 1.00 84.88 89 PRO A N 1
ATOM 708 C CA . PRO A 1 89 ? 1.106 -16.880 -25.677 1.00 84.88 89 PRO A CA 1
ATOM 709 C C . PRO A 1 89 ? 2.094 -17.382 -26.745 1.00 84.88 89 PRO A C 1
ATOM 711 O O . PRO A 1 89 ? 2.878 -18.285 -26.485 1.00 84.88 89 PRO A O 1
ATOM 714 N N . ALA A 1 90 ? 2.077 -16.784 -27.941 1.00 85.00 90 ALA A N 1
ATOM 715 C CA . ALA A 1 90 ? 2.993 -17.087 -29.039 1.00 85.00 90 ALA A CA 1
ATOM 716 C C . ALA A 1 90 ? 4.356 -16.366 -28.935 1.00 85.00 90 ALA A C 1
ATOM 718 O O . ALA A 1 90 ? 5.137 -16.413 -29.883 1.00 85.00 90 ALA A O 1
ATOM 719 N N . GLY A 1 91 ? 4.638 -15.667 -27.830 1.00 82.06 91 GLY A N 1
ATOM 720 C CA . GLY A 1 91 ? 5.912 -14.978 -27.606 1.00 82.06 91 GLY A CA 1
ATOM 721 C C . GLY A 1 91 ? 6.077 -13.681 -28.399 1.00 82.06 91 GLY A C 1
ATOM 722 O O . GLY A 1 91 ? 7.201 -13.235 -28.611 1.00 82.06 91 GLY A O 1
ATOM 723 N N . ARG A 1 92 ? 4.977 -13.066 -28.851 1.00 79.38 92 ARG A N 1
ATOM 724 C CA . ARG A 1 92 ? 4.993 -11.734 -29.482 1.00 79.38 92 ARG A CA 1
ATOM 725 C C . ARG A 1 92 ? 4.530 -10.662 -28.513 1.00 79.38 92 ARG A C 1
ATOM 727 O O . ARG A 1 92 ? 3.549 -10.896 -27.810 1.00 79.38 92 ARG A O 1
ATOM 734 N N . ASP A 1 93 ? 5.198 -9.513 -28.517 1.00 81.12 93 ASP A N 1
ATOM 735 C CA . ASP A 1 93 ? 4.812 -8.354 -27.717 1.00 81.12 93 ASP A CA 1
ATOM 736 C C . ASP A 1 93 ? 3.433 -7.849 -28.170 1.00 81.12 93 ASP A C 1
ATOM 738 O O . ASP A 1 93 ? 3.244 -7.436 -29.315 1.00 81.12 93 ASP A O 1
ATOM 742 N N . ALA A 1 94 ? 2.460 -7.934 -27.267 1.00 75.75 94 ALA A N 1
ATOM 743 C CA . ALA A 1 94 ? 1.088 -7.511 -27.485 1.00 75.75 94 ALA A CA 1
ATOM 744 C C . ALA A 1 94 ? 0.939 -5.977 -27.490 1.00 75.75 94 ALA A C 1
ATOM 746 O O . ALA A 1 94 ? -0.058 -5.464 -27.982 1.00 75.75 94 ALA A O 1
ATOM 747 N N . SER A 1 95 ? 1.922 -5.226 -26.988 1.00 70.00 95 SER A N 1
ATOM 748 C CA . SER A 1 95 ? 1.928 -3.761 -27.106 1.00 70.00 95 SER A CA 1
ATOM 749 C C . SER A 1 95 ? 2.310 -3.274 -28.511 1.00 70.00 95 SER A C 1
ATOM 751 O O . SER A 1 95 ? 2.032 -2.132 -28.863 1.00 70.00 95 SER A O 1
ATOM 753 N N . LEU A 1 96 ? 2.892 -4.151 -29.340 1.00 66.56 96 LEU A N 1
ATOM 754 C CA . LEU A 1 96 ? 3.278 -3.856 -30.724 1.00 66.56 96 LEU A CA 1
ATOM 755 C C . LEU A 1 96 ? 2.240 -4.306 -31.765 1.00 66.56 96 LEU A C 1
ATOM 757 O O . LEU A 1 96 ? 2.440 -4.060 -32.952 1.00 66.56 96 LEU A O 1
ATOM 761 N N . VAL A 1 97 ? 1.153 -4.978 -31.363 1.00 60.94 97 VAL A N 1
ATOM 762 C CA . VAL A 1 97 ? 0.112 -5.445 -32.305 1.00 60.94 97 VAL A CA 1
ATOM 763 C C . VAL A 1 97 ? -1.047 -4.460 -32.490 1.00 60.94 97 VAL A C 1
ATOM 765 O O . VAL A 1 97 ? -1.761 -4.588 -33.477 1.00 60.94 97 VAL A O 1
ATOM 768 N N . ASP A 1 98 ? -1.184 -3.453 -31.620 1.00 54.22 98 ASP A N 1
ATOM 769 C CA . ASP A 1 98 ? -2.249 -2.431 -31.676 1.00 54.22 98 ASP A CA 1
ATOM 770 C C . ASP A 1 98 ? -1.819 -1.118 -32.377 1.00 54.22 98 ASP A C 1
ATOM 772 O O . ASP A 1 98 ? -2.476 -0.087 -32.245 1.00 54.22 98 ASP A O 1
ATOM 776 N N . VAL A 1 99 ? -0.717 -1.130 -33.139 1.00 53.12 99 VAL A N 1
ATOM 777 C CA . VAL A 1 99 ? -0.231 0.015 -33.949 1.00 53.12 99 VAL A CA 1
ATOM 778 C C . VAL A 1 99 ? -0.519 -0.125 -35.456 1.00 53.12 99 VAL A C 1
ATOM 780 O O . VAL A 1 99 ? 0.205 0.442 -36.275 1.00 53.12 99 VAL A O 1
ATOM 783 N N . ALA A 1 100 ? -1.569 -0.861 -35.836 1.00 41.56 100 ALA A N 1
ATOM 784 C CA . ALA A 1 100 ? -2.042 -0.985 -37.223 1.00 41.56 100 ALA A CA 1
ATOM 785 C C . ALA A 1 100 ? -3.332 -0.192 -37.477 1.00 41.56 100 ALA A C 1
ATOM 787 O O . ALA A 1 100 ? -4.248 -0.267 -36.629 1.00 41.56 100 ALA A O 1
#

pLDDT: mean 91.05, std 13.65, range [39.59, 98.69]